Protein 4QL5 (pdb70)

Organism: Streptococcus pneumoniae serotype 4 (strain ATCC BAA-334 / TIGR4) (NCBI:txid170187)

Sequence (134 aa):
DVIEVEGKVVDTMPNAMFTVELENGHQILATVSGKIRRKNYIRILAGDRRVTVEMSPYDLTRGRITYRFKIEVEGKVVDTMPNAMFTVELENGHQILATVSGKIRKNYIRILAGDRVTVEMSPYDLTRGRITYRRFK

CATH classification: 2.40.50.140

Structure (mmCIF, N/CA/C/O backbone):
data_4QL5
#
_entry.id   4QL5
#
_cell.length_a   83.636
_cell.length_b   83.636
_cell.length_c   50.575
_cell.angle_alpha   90.00
_cell.angle_beta   90.00
_cell.angle_gamma   90.00
#
_symmetry.space_group_name_H-M   'P 41 21 2'
#
loop_
_entity.id
_entity.type
_entity.pdbx_description
1 polymer 'Translation initiation factor IF-1'
2 non-polymer 'ZINC ION'
3 non-polymer GLYCEROL
4 non-polymer 'ACETATE ION'
5 water water
#
loop_
_atom_site.group_PDB
_atom_site.id
_atom_site.type_symbol
_atom_site.label_atom_id
_atom_site.label_alt_id
_atom_site.label_comp_id
_atom_site.label_asym_id
_atom_site.label_entity_id
_atom_site.label_seq_id
_atom_site.pdbx_PDB_ins_code
_atom_site.Cartn_x
_atom_site.Cartn_y
_atom_site.Cartn_z
_atom_site.occupancy
_atom_site.B_iso_or_equiv
_atom_site.auth_seq_id
_atom_site.auth_comp_id
_atom_site.auth_asym_id
_atom_site.auth_atom_id
_atom_site.pdbx_PDB_model_n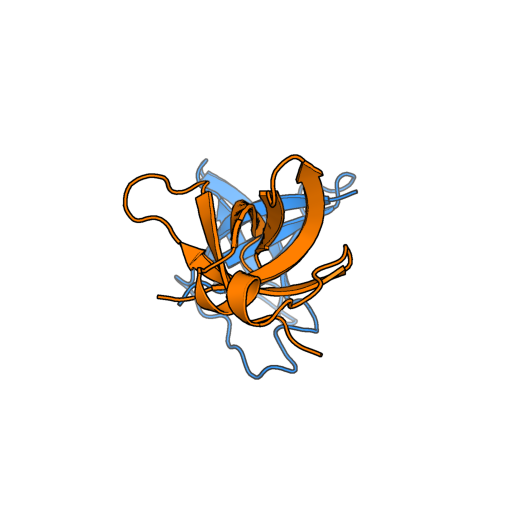um
ATOM 1 N N . ASP A 1 6 ? 43.089 45.654 32.392 1.00 118.16 5 ASP A N 1
ATOM 2 C CA . ASP A 1 6 ? 44.283 45.046 31.853 1.00 123.05 5 ASP A CA 1
ATOM 3 C C . ASP A 1 6 ? 44.169 43.544 31.971 1.00 113.66 5 ASP A C 1
ATOM 4 O O . ASP A 1 6 ? 43.115 43.0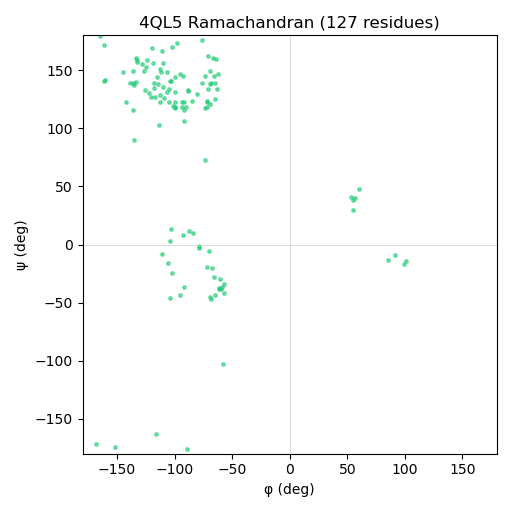36 32.294 1.00 119.76 5 ASP A O 1
ATOM 9 N N . VAL A 1 7 ? 45.253 42.836 31.706 1.00 95.56 6 VAL A N 1
ATOM 10 C CA . VAL A 1 7 ? 45.253 41.402 31.817 1.00 76.05 6 VAL A CA 1
ATOM 11 C C . VAL A 1 7 ? 46.512 40.969 32.511 1.00 65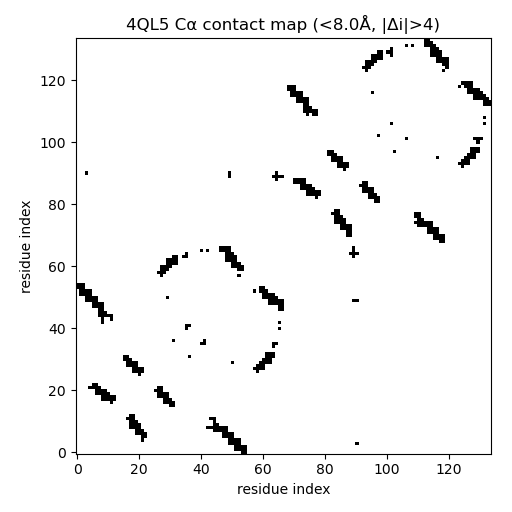.96 6 VAL A C 1
ATOM 12 O O . VAL A 1 7 ? 47.539 41.579 32.352 1.00 66.07 6 VAL A O 1
ATOM 16 N N . ILE A 1 8 ? 46.447 39.878 33.245 1.00 56.49 7 ILE A N 1
ATOM 17 C CA . ILE A 1 8 ? 47.653 39.288 33.779 1.00 64.58 7 ILE A CA 1
ATOM 18 C C . ILE A 1 8 ? 47.871 37.951 33.104 1.00 47.15 7 ILE A C 1
ATOM 19 O O . ILE A 1 8 ? 46.932 37.337 32.719 1.00 48.21 7 ILE A O 1
ATOM 24 N N . GLU A 1 9 ? 49.110 37.508 32.966 1.00 61.73 8 GLU A N 1
ATOM 25 C CA . GLU A 1 9 ? 49.352 36.241 32.291 1.00 41.89 8 GLU A CA 1
ATOM 26 C C . GLU A 1 9 ? 49.708 35.144 33.278 1.00 40.35 8 GLU A C 1
ATOM 27 O O . GLU A 1 9 ? 50.526 35.342 34.176 1.00 42.86 8 GLU A O 1
ATOM 33 N N . VAL A 1 10 ? 49.082 33.987 33.104 1.00 36.95 9 VAL A N 1
ATOM 34 C CA . VAL A 1 10 ? 49.408 32.811 33.896 1.00 35.37 9 VAL A CA 1
ATOM 35 C C . VAL A 1 10 ? 49.674 31.627 32.978 1.00 41.52 9 VAL A C 1
ATOM 36 O O . VAL A 1 10 ? 49.196 31.585 31.843 1.00 38.74 9 VAL A O 1
ATOM 40 N N . GLU A 1 11 ? 50.450 30.670 33.469 1.00 30.23 10 GLU A N 1
ATOM 41 C CA . GLU A 1 11 ? 50.705 29.452 32.716 1.00 33.16 10 GLU A CA 1
ATOM 42 C C . GLU A 1 11 ? 50.045 28.268 33.404 1.00 33.10 10 GLU A C 1
ATOM 43 O O . GLU A 1 11 ? 49.912 28.246 34.627 1.00 33.50 10 GLU A O 1
ATOM 49 N N . GLY A 1 12 ? 49.625 27.288 32.613 1.00 33.89 11 GLY A N 1
ATOM 50 C CA . GLY A 1 12 ? 48.949 26.124 33.152 1.00 33.38 11 GLY A CA 1
ATOM 51 C C . GLY A 1 12 ? 48.881 24.970 32.174 1.00 39.10 11 GLY A C 1
ATOM 52 O O . GLY A 1 12 ? 49.359 25.065 31.043 1.00 35.97 11 GLY A O 1
ATOM 53 N N . LYS A 1 13 ? 48.280 23.873 32.621 1.00 39.48 12 LYS A N 1
ATOM 54 C CA . LYS A 1 13 ? 48.137 22.677 31.802 1.00 39.35 12 LYS A CA 1
ATOM 55 C C . LYS A 1 13 ? 46.681 22.468 31.398 1.00 40.83 12 LYS A C 1
ATOM 56 O O . LYS A 1 13 ? 45.772 22.612 32.216 1.00 37.89 12 LYS A O 1
ATOM 62 N N . VAL A 1 14 ? 46.464 22.137 30.130 1.00 37.74 13 VAL A N 1
ATOM 63 C CA . VAL A 1 14 ? 45.124 21.847 29.637 1.00 39.56 13 VAL A CA 1
ATOM 64 C C . VAL A 1 14 ? 44.635 20.535 30.234 1.00 48.45 13 VAL A C 1
ATOM 65 O O . VAL A 1 14 ? 45.262 19.491 30.056 1.00 46.93 13 VAL A O 1
ATOM 69 N N . VAL A 1 15 ? 43.520 20.593 30.951 1.00 47.38 14 VAL A N 1
ATOM 70 C CA . VAL A 1 15 ? 43.016 19.428 31.667 1.00 58.85 14 VAL A CA 1
ATOM 71 C C . VAL A 1 15 ? 41.824 18.801 30.949 1.00 65.40 14 VAL A C 1
ATOM 72 O O . VAL A 1 15 ? 41.767 17.584 30.771 1.00 79.74 14 VAL A O 1
ATOM 76 N N . ASP A 1 16 ? 40.883 19.636 30.521 1.00 60.83 15 ASP A N 1
ATOM 77 C CA . ASP A 1 16 ? 39.648 19.139 29.928 1.00 63.30 15 ASP A CA 1
ATOM 78 C C . ASP A 1 16 ? 39.283 19.866 28.635 1.00 81.01 15 ASP A C 1
ATOM 79 O O . ASP A 1 16 ? 39.445 21.082 28.525 1.00 67.95 15 ASP A O 1
ATOM 84 N N . THR A 1 17 ? 38.793 19.106 27.660 1.00 94.84 16 THR A N 1
ATOM 85 C CA . THR A 1 17 ? 38.307 19.676 26.408 1.00 97.76 16 THR A CA 1
ATOM 86 C C . THR A 1 17 ? 36.784 19.769 26.460 1.00 102.74 16 THR A C 1
ATOM 87 O O . THR A 1 17 ? 36.094 18.758 26.615 1.00 105.67 16 THR A O 1
ATOM 91 N N . MET A 1 18 ? 36.276 20.993 26.378 1.00 106.55 17 MET A N 1
ATOM 92 C CA . MET A 1 18 ? 34.852 21.293 26.583 1.00 117.53 17 MET A CA 1
ATOM 93 C C . MET A 1 18 ? 34.092 21.847 25.380 1.00 124.98 17 MET A C 1
ATOM 94 O O . MET A 1 18 ? 34.550 21.704 24.255 1.00 121.29 17 MET A O 1
ATOM 99 N N . PRO A 1 19 ? 32.913 22.448 25.578 1.00 131.90 18 PRO A N 1
ATOM 100 C CA . PRO A 1 19 ? 32.078 22.578 24.361 1.00 133.77 18 PRO A CA 1
ATOM 101 C C . PRO A 1 19 ? 32.632 23.332 23.134 1.00 1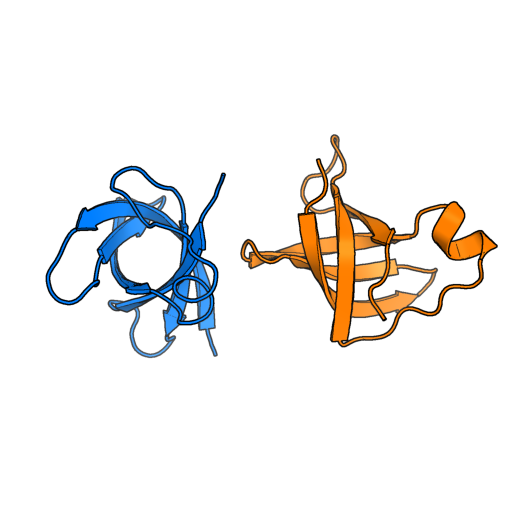31.70 18 PRO A C 1
ATOM 102 O O . PRO A 1 19 ? 33.393 22.761 22.351 1.00 129.51 18 PRO A O 1
ATOM 106 N N . ASN A 1 20 ? 32.190 24.569 22.924 1.00 130.89 19 ASN A N 1
ATOM 107 C CA . ASN A 1 20 ? 32.651 25.339 21.773 1.00 129.09 19 ASN A CA 1
ATOM 108 C C . ASN A 1 20 ? 34.077 25.823 21.939 1.00 112.33 19 ASN A C 1
ATOM 109 O O . ASN A 1 20 ? 34.310 27.001 22.152 1.00 105.55 19 ASN A O 1
ATOM 114 N N . ALA A 1 21 ? 35.014 24.885 21.836 1.00 101.59 20 ALA A N 1
ATOM 115 C CA . ALA A 1 21 ? 36.449 25.162 21.905 1.00 99.17 20 ALA A CA 1
ATOM 116 C C . ALA A 1 21 ? 36.882 25.909 23.169 1.00 87.56 20 ALA A C 1
ATOM 117 O O . ALA A 1 21 ? 37.858 26.663 23.156 1.00 82.97 20 ALA A O 1
ATOM 119 N N . MET A 1 22 ? 36.154 25.702 24.258 1.00 80.49 21 MET A N 1
ATOM 120 C CA . MET A 1 22 ? 36.555 26.237 25.553 1.00 75.75 21 MET A CA 1
ATOM 121 C C . MET A 1 22 ? 37.316 25.159 26.317 1.00 73.73 21 MET A C 1
ATOM 122 O O . MET A 1 22 ? 37.026 23.972 26.176 1.00 59.07 21 MET A O 1
ATOM 127 N N . PHE A 1 23 ? 38.294 25.567 27.118 1.00 54.29 22 PHE A N 1
ATOM 128 C CA . PHE A 1 23 ? 39.155 24.604 27.797 1.00 53.34 22 PHE A CA 1
ATOM 129 C C . PHE A 1 23 ? 39.230 24.826 29.302 1.00 50.41 22 PHE A C 1
ATOM 130 O O . PHE A 1 23 ? 39.123 25.953 29.783 1.00 60.25 22 PHE A O 1
ATOM 138 N N . THR A 1 24 ? 39.413 23.735 30.037 1.00 61.13 23 THR A N 1
ATOM 139 C CA . THR A 1 24 ? 39.715 23.809 31.459 1.00 58.36 23 THR A CA 1
ATOM 140 C C . THR A 1 24 ? 41.227 23.787 31.639 1.00 42.41 23 THR A C 1
ATOM 141 O O . THR A 1 24 ? 41.892 22.826 31.255 1.00 54.55 23 THR A O 1
ATOM 145 N N . VAL A 1 25 ? 41.769 24.858 32.209 1.00 42.11 24 VAL A N 1
ATOM 146 C CA . VAL A 1 25 ? 43.207 24.967 32.410 1.00 41.25 24 VAL A CA 1
ATOM 147 C C . VAL A 1 25 ? 43.539 24.933 33.898 1.00 43.55 24 VAL A C 1
ATOM 148 O O . VAL A 1 25 ? 42.958 25.675 34.688 1.00 42.38 24 VAL A O 1
ATOM 152 N N . GLU A 1 26 ? 44.467 24.061 34.276 1.00 37.25 25 GLU A N 1
ATOM 153 C CA . GLU A 1 26 ? 44.896 23.961 35.665 1.00 37.86 25 GLU A CA 1
ATOM 154 C C . GLU A 1 26 ? 46.211 24.701 35.874 1.00 37.34 25 GLU A C 1
ATOM 155 O O . GLU A 1 26 ? 47.232 24.354 35.282 1.00 37.23 25 GLU A O 1
ATOM 161 N N . LEU A 1 27 ? 46.175 25.725 36.719 1.00 40.57 26 LEU A N 1
ATOM 162 C CA . LEU A 1 27 ? 47.352 26.541 36.989 1.00 43.01 26 LEU A CA 1
ATOM 163 C C . LEU A 1 27 ? 48.318 25.822 37.920 1.00 37.59 26 LEU A C 1
ATOM 164 O O . LEU A 1 27 ? 48.024 24.731 38.407 1.00 35.41 26 LEU A O 1
ATOM 169 N N . GLU A 1 28 ? 49.465 26.446 38.170 1.00 39.85 27 GLU A N 1
ATOM 170 C CA . GLU A 1 28 ? 50.496 25.867 39.026 1.00 43.37 27 GLU A CA 1
ATOM 171 C C . GLU A 1 28 ? 49.973 25.596 40.434 1.00 31.77 27 GLU A C 1
ATOM 172 O O . GLU A 1 28 ? 50.342 24.602 41.061 1.00 32.77 27 GLU A O 1
ATOM 178 N N . ASN A 1 29 ? 49.110 26.480 40.924 1.00 36.27 28 ASN A N 1
ATOM 179 C CA . ASN A 1 29 ? 48.607 26.376 42.289 1.00 38.07 28 ASN A CA 1
ATOM 180 C C . ASN A 1 29 ? 47.369 25.491 42.410 1.00 40.75 28 ASN A C 1
ATOM 181 O O . ASN A 1 29 ? 46.707 25.479 43.445 1.00 42.35 28 ASN A O 1
ATOM 186 N N . GLY A 1 30 ? 47.055 24.756 41.349 1.00 34.23 29 GLY A N 1
ATOM 187 C CA . GLY A 1 30 ? 45.963 23.801 41.393 1.00 35.25 29 GLY A CA 1
ATOM 188 C C . GLY A 1 30 ? 44.601 24.399 41.102 1.00 36.94 29 GLY A C 1
ATOM 189 O O . GLY A 1 30 ? 43.635 23.670 40.877 1.00 39.34 29 GLY A O 1
ATOM 190 N N . HIS A 1 31 ? 44.514 25.726 41.117 1.00 35.73 30 HIS A N 1
ATOM 191 C CA . HIS A 1 31 ? 43.279 26.403 40.741 1.00 37.00 30 HIS A CA 1
ATOM 192 C C . HIS A 1 31 ? 42.991 26.164 39.264 1.00 37.47 30 HIS A C 1
ATOM 193 O O . HIS A 1 3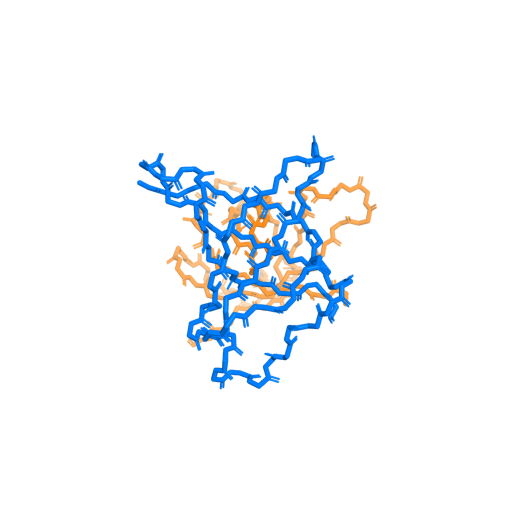1 ? 43.912 26.073 38.453 1.00 43.92 30 HIS A O 1
ATOM 200 N N . GLN A 1 32 ? 41.713 26.053 38.919 1.00 45.40 31 GLN A N 1
ATOM 201 C CA . GLN A 1 32 ? 41.322 25.800 37.538 1.00 47.78 31 GLN A CA 1
ATOM 202 C C . GLN A 1 32 ? 40.493 26.945 36.976 1.00 48.83 31 GLN A C 1
ATOM 203 O O . GLN A 1 32 ? 39.581 27.450 37.630 1.00 59.87 31 GLN A O 1
ATOM 209 N N . ILE A 1 33 ? 40.819 27.352 35.755 1.00 44.22 32 ILE A N 1
ATOM 210 C CA . ILE A 1 33 ? 40.116 28.450 35.110 1.00 59.78 32 ILE A CA 1
ATOM 211 C C . ILE A 1 33 ? 39.556 28.026 33.757 1.00 62.96 32 ILE A C 1
ATOM 212 O O . ILE A 1 33 ? 40.085 27.124 33.107 1.00 53.98 32 ILE A O 1
ATOM 217 N N . LEU A 1 34 ? 38.477 28.681 33.343 1.00 69.30 33 LEU A N 1
ATOM 218 C CA . LEU A 1 34 ? 37.859 28.403 32.054 1.00 66.77 33 LEU A CA 1
ATOM 219 C C . LEU A 1 34 ? 38.502 29.262 30.968 1.00 58.64 33 LEU A C 1
ATOM 220 O O . LEU A 1 34 ? 38.692 30.461 31.150 1.00 60.15 33 LEU A O 1
ATOM 225 N N . ALA A 1 35 ? 38.845 28.653 29.839 1.00 49.86 34 ALA A N 1
ATOM 226 C CA . ALA A 1 35 ? 39.611 29.369 28.825 1.00 49.66 34 ALA A CA 1
ATOM 227 C C . ALA A 1 35 ? 39.102 29.152 27.406 1.00 66.49 34 ALA A C 1
ATOM 228 O O . ALA A 1 35 ? 38.742 28.040 27.023 1.00 45.14 34 ALA A O 1
ATOM 230 N N . THR A 1 36 ? 39.078 30.235 26.635 1.00 48.66 35 THR A N 1
ATOM 231 C CA . THR A 1 36 ? 38.872 30.158 25.196 1.00 56.14 35 THR A CA 1
ATOM 232 C C . THR A 1 36 ? 40.229 30.225 24.507 1.00 62.56 35 THR A C 1
ATOM 233 O O . THR A 1 36 ? 41.251 30.445 25.157 1.00 56.85 35 THR A O 1
ATOM 237 N N . VAL A 1 37 ? 40.239 30.038 23.194 1.00 51.31 36 VAL A N 1
ATOM 238 C CA . VAL A 1 37 ? 41.480 30.094 22.433 1.00 47.87 36 VAL A CA 1
ATOM 239 C C . VAL A 1 37 ? 41.546 31.374 21.611 1.00 56.36 36 VAL A C 1
ATOM 240 O O . VAL A 1 37 ? 40.588 31.727 20.923 1.00 47.50 36 VAL A O 1
ATOM 244 N N . SER A 1 38 ? 42.674 32.072 21.692 1.00 41.38 37 SER A N 1
ATOM 245 C CA . SER A 1 38 ? 42.856 33.310 20.943 1.00 40.10 37 SER A CA 1
ATOM 246 C C . SER A 1 38 ? 42.796 33.047 19.444 1.00 55.98 37 SER A C 1
ATOM 247 O O . SER A 1 38 ? 43.206 31.984 18.973 1.00 48.10 37 SER A O 1
ATOM 250 N N . GLY A 1 39 ? 42.276 34.017 18.701 1.00 51.05 38 GLY A N 1
ATOM 251 C CA . GLY A 1 39 ? 42.162 33.894 17.261 1.00 47.68 38 GLY A CA 1
ATOM 252 C C . GLY A 1 39 ? 43.505 33.714 16.580 1.00 51.88 38 GLY A C 1
ATOM 253 O O . GLY A 1 39 ? 43.595 33.079 15.530 1.00 51.71 38 GLY A O 1
ATOM 254 N N . LYS A 1 40 ? 44.552 34.278 17.178 1.00 58.21 39 LYS A N 1
ATOM 255 C CA . LYS A 1 40 ? 45.905 34.141 16.647 1.00 67.41 39 LYS A CA 1
ATOM 256 C C . LYS A 1 40 ? 46.341 32.682 16.614 1.00 68.13 39 LYS A C 1
ATOM 257 O O . LYS A 1 40 ? 47.016 32.243 15.682 1.00 66.26 39 LYS A O 1
ATOM 263 N N . ILE A 1 41 ? 45.943 31.936 17.638 1.00 61.19 40 ILE A N 1
ATOM 264 C CA . ILE A 1 41 ? 46.309 30.532 17.754 1.00 52.46 40 ILE A CA 1
ATOM 265 C C . ILE A 1 41 ? 45.601 29.684 16.697 1.00 53.17 40 ILE A C 1
ATOM 266 O O . ILE A 1 41 ? 46.227 28.846 16.047 1.00 51.80 40 ILE A O 1
ATOM 271 N N . ARG A 1 42 ? 44.300 29.910 16.522 1.00 48.21 41 ARG A N 1
ATOM 272 C CA A ARG A 1 42 ? 43.500 29.194 15.527 0.48 58.79 41 ARG A CA 1
ATOM 273 C CA B ARG A 1 42 ? 43.535 29.147 15.545 0.52 57.50 41 ARG A CA 1
ATOM 274 C C . ARG A 1 42 ? 44.048 29.359 14.120 1.00 59.62 41 ARG A C 1
ATOM 275 O O . ARG A 1 42 ? 44.352 28.390 13.423 1.00 55.70 41 ARG A O 1
ATOM 290 N N . LYS A 1 43 ? 44.156 30.615 13.701 1.00 49.31 42 LYS A N 1
ATOM 291 C CA . LYS A 1 43 ? 44.545 30.942 12.333 1.00 56.00 42 LYS A CA 1
ATOM 292 C C . LYS A 1 43 ? 46.006 30.621 12.026 1.00 45.81 42 LYS A C 1
ATOM 293 O O . LYS A 1 43 ? 46.445 30.741 10.883 1.00 49.10 42 LYS A O 1
ATOM 299 N N . ASN A 1 44 ? 46.757 30.209 13.042 1.00 43.96 43 ASN A N 1
ATOM 300 C CA . ASN A 1 44 ? 48.132 29.772 12.834 1.00 47.97 43 ASN A CA 1
ATOM 301 C C . ASN A 1 44 ? 48.256 28.255 12.875 1.00 52.07 43 ASN A C 1
ATOM 302 O O . ASN A 1 44 ? 49.362 27.718 12.966 1.00 52.17 43 ASN A O 1
ATOM 307 N N . TYR A 1 45 ? 47.113 27.577 12.810 1.00 43.38 44 TYR A N 1
ATOM 308 C CA . TYR A 1 45 ? 47.062 26.118 12.770 1.00 44.29 44 TYR A CA 1
ATOM 309 C C . TYR A 1 45 ? 47.767 25.488 13.967 1.00 50.84 44 TYR A C 1
ATOM 310 O O . TYR A 1 45 ? 48.473 24.489 13.831 1.00 54.41 44 TYR A O 1
ATOM 319 N N . ILE A 1 46 ? 47.576 26.088 15.137 1.00 49.00 45 ILE A N 1
ATOM 320 C CA . ILE A 1 46 ? 48.099 25.534 16.377 1.00 53.12 45 ILE A CA 1
ATOM 321 C C . ILE A 1 46 ? 46.987 24.793 17.104 1.00 41.86 45 ILE A C 1
ATOM 322 O O . ILE A 1 46 ? 45.944 25.372 17.403 1.00 65.31 45 ILE A O 1
ATOM 327 N N . ARG A 1 47 ? 47.203 23.511 17.381 1.00 42.55 46 ARG A N 1
ATOM 328 C CA . ARG A 1 47 ? 46.188 22.715 18.059 1.00 54.50 46 ARG A CA 1
ATOM 329 C C . ARG A 1 47 ? 46.394 22.734 19.572 1.00 52.92 46 ARG A C 1
ATOM 330 O O . ARG A 1 47 ? 47.526 22.778 20.058 1.00 49.78 46 ARG A O 1
ATOM 338 N N . ILE A 1 48 ? 45.290 22.716 20.313 1.00 59.34 47 ILE A N 1
ATOM 339 C CA . ILE A 1 48 ? 45.340 22.709 21.770 1.00 49.05 47 ILE A CA 1
ATOM 340 C C . ILE A 1 48 ? 44.801 21.387 22.305 1.00 59.68 47 ILE A C 1
ATOM 341 O O . ILE A 1 48 ? 43.590 21.169 22.334 1.00 57.79 47 ILE A O 1
ATOM 346 N N . LEU A 1 49 ? 45.705 20.506 22.721 1.00 59.69 48 LEU A N 1
ATOM 347 C CA . LEU A 1 49 ? 45.323 19.183 23.203 1.00 51.30 48 LEU A CA 1
ATOM 348 C C . LEU A 1 49 ? 45.349 19.106 24.725 1.00 62.48 48 LEU A C 1
ATOM 349 O O . LEU A 1 49 ? 45.841 20.013 25.394 1.00 49.02 48 LEU A O 1
ATOM 354 N N . ALA A 1 50 ? 44.815 18.016 25.266 1.00 59.29 49 ALA A N 1
ATOM 355 C CA . ALA A 1 50 ? 44.886 17.768 26.698 1.00 53.68 49 ALA A CA 1
ATOM 356 C C . ALA A 1 50 ? 46.325 17.455 27.090 1.00 44.60 49 ALA A C 1
ATOM 357 O O . ALA A 1 50 ? 47.027 16.738 26.378 1.00 61.46 49 ALA A O 1
ATOM 359 N N . GLY A 1 51 ? 46.763 18.004 28.216 1.00 42.93 50 GLY A N 1
ATOM 360 C CA . GLY A 1 51 ? 48.123 17.799 28.679 1.00 50.40 50 GLY A CA 1
ATOM 361 C C . GLY A 1 51 ? 49.069 18.873 28.180 1.00 53.64 50 GLY A C 1
ATOM 362 O O . GLY A 1 51 ? 50.223 18.942 28.605 1.00 47.06 50 GLY A O 1
ATOM 363 N N . ASP A 1 52 ? 48.582 19.714 27.272 1.00 46.39 51 ASP A N 1
ATOM 364 C CA . ASP A 1 52 ? 49.385 20.806 26.735 1.00 38.87 51 ASP A CA 1
ATOM 365 C C . ASP A 1 52 ? 49.608 21.893 27.779 1.00 36.45 51 ASP A C 1
ATOM 366 O O . ASP A 1 52 ? 48.712 22.210 28.560 1.00 42.43 51 ASP A O 1
ATOM 371 N N . ARG A 1 53 ? 50.847 22.328 27.868 1.00 35.37 52 ARG A N 1
ATOM 372 C CA A ARG A 1 53 ? 51.073 23.654 28.535 0.55 38.94 52 ARG A CA 1
ATOM 373 C CA B ARG A 1 53 ? 51.116 23.643 28.499 0.45 40.77 52 ARG A CA 1
ATOM 374 C C . ARG A 1 53 ? 50.844 25.007 27.693 1.00 44.80 52 ARG A C 1
ATOM 375 O O . ARG A 1 53 ? 51.256 25.436 26.557 1.00 52.18 52 ARG A O 1
ATOM 390 N N . VAL A 1 54 ? 50.068 25.800 28.446 1.00 37.33 53 VAL A N 1
ATOM 391 C CA . VAL A 1 54 ? 49.651 27.011 27.749 1.00 36.94 53 VAL A CA 1
ATOM 392 C C . VAL A 1 54 ? 49.841 28.273 28.580 1.00 43.45 53 VAL A C 1
ATOM 393 O O . VAL A 1 54 ? 49.899 28.223 29.809 1.00 34.28 53 VAL A O 1
ATOM 397 N N . THR A 1 55 ? 49.940 29.406 27.892 1.00 31.83 54 THR A N 1
ATOM 398 C CA . THR A 1 55 ? 49.879 30.707 28.541 1.00 37.78 54 THR A CA 1
ATOM 399 C C . THR A 1 55 ? 48.469 31.265 28.378 1.00 34.46 54 THR A C 1
ATOM 400 O O . THR A 1 55 ? 47.916 31.261 27.277 1.00 44.92 54 THR A O 1
ATOM 404 N N . VAL A 1 56 ? 47.885 31.734 29.475 1.00 39.21 55 VAL A N 1
ATOM 405 C CA . VAL A 1 56 ? 46.516 32.233 29.457 1.00 33.16 55 VAL A CA 1
ATOM 406 C C . VAL A 1 56 ? 46.449 33.683 29.931 1.00 47.66 55 VAL A C 1
ATOM 407 O O . VAL A 1 56 ? 47.003 34.026 30.975 1.00 40.76 55 VAL A O 1
ATOM 411 N N . GLU A 1 57 ? 45.778 34.532 29.156 1.00 43.59 56 GLU A N 1
ATOM 412 C CA . GLU A 1 57 ? 45.549 35.915 29.564 1.00 44.37 56 GLU A CA 1
ATOM 413 C C . GLU A 1 57 ? 44.244 36.036 30.337 1.00 55.09 56 GLU A C 1
ATOM 414 O O . GLU A 1 57 ? 43.164 35.753 29.815 1.00 57.50 56 GLU A O 1
ATOM 420 N N . MET A 1 58 ? 44.357 36.460 31.589 1.00 53.71 57 MET A N 1
ATOM 421 C CA . MET A 1 58 ? 43.210 36.547 32.478 1.00 71.16 57 MET A CA 1
ATOM 422 C C . MET A 1 58 ? 42.585 37.933 32.462 1.00 81.18 57 MET A C 1
ATOM 423 O O . MET A 1 58 ? 43.259 38.927 32.731 1.00 81.22 57 MET A O 1
ATOM 428 N N . SER A 1 59 ? 41.298 37.997 32.139 1.00 93.26 58 SER A N 1
ATOM 429 C CA . SER A 1 59 ? 40.550 39.232 32.308 1.00 107.09 58 SER A CA 1
ATOM 430 C C . SER A 1 59 ? 40.486 39.533 33.801 1.00 109.06 58 SER A C 1
ATOM 431 O O . SER A 1 59 ? 40.046 38.696 34.586 1.00 109.69 58 SER A O 1
ATOM 434 N N . PRO A 1 60 ? 40.932 40.732 34.194 1.00 108.19 59 PRO A N 1
ATOM 435 C CA . PRO A 1 60 ? 41.131 41.157 35.585 1.00 101.60 59 PRO A CA 1
ATOM 436 C C . PRO A 1 60 ? 39.838 41.147 36.388 1.00 99.02 59 PRO A C 1
ATOM 437 O O . PRO A 1 60 ? 39.838 40.831 37.581 1.00 96.07 59 PRO A O 1
ATOM 441 N N . TYR A 1 61 ? 38.763 41.548 35.741 1.00 102.14 60 TYR A N 1
ATOM 442 C CA . TYR A 1 61 ? 37.447 41.555 36.328 1.00 82.61 60 TYR A CA 1
ATOM 443 C C . TYR A 1 61 ? 36.857 40.187 36.506 1.00 77.66 60 TYR A C 1
ATOM 444 O O . TYR A 1 61 ? 35.915 40.019 37.233 1.00 79.46 60 TYR A O 1
ATOM 453 N N . ASP A 1 62 ? 37.380 39.222 35.781 1.00 65.97 61 ASP A N 1
ATOM 454 C CA . ASP A 1 62 ? 36.840 37.869 35.787 1.00 65.86 61 ASP A CA 1
ATOM 455 C C . ASP A 1 62 ? 37.974 36.854 35.882 1.00 72.42 61 ASP A C 1
ATOM 456 O O . ASP A 1 62 ? 38.503 36.398 34.868 1.00 81.41 61 ASP A O 1
ATOM 461 N N . LEU A 1 63 ? 38.337 36.499 37.110 1.00 80.87 62 LEU A N 1
ATOM 462 C CA . LEU A 1 63 ? 39.446 35.585 37.351 1.00 91.63 62 LEU A CA 1
ATOM 463 C C . LEU A 1 63 ? 39.013 34.126 37.240 1.00 87.12 62 LEU A C 1
ATOM 464 O O . LEU A 1 63 ? 39.761 33.217 37.597 1.00 79.47 62 LEU A O 1
ATOM 469 N N . THR A 1 64 ? 37.797 33.913 36.747 1.00 88.30 63 THR A N 1
ATOM 470 C CA . THR A 1 64 ? 37.295 32.569 36.494 1.00 91.50 63 THR A CA 1
ATOM 471 C C . THR A 1 64 ? 37.619 32.171 35.058 1.00 76.17 63 THR A C 1
ATOM 472 O O . THR A 1 64 ? 37.952 31.018 34.777 1.00 77.03 63 THR A O 1
ATOM 476 N N . ARG A 1 65 ? 37.538 33.144 34.155 1.00 83.14 64 ARG A N 1
ATOM 477 C CA . ARG A 1 65 ? 37.734 32.884 32.735 1.00 79.06 64 ARG A CA 1
ATOM 478 C C . ARG A 1 65 ? 39.040 33.479 32.211 1.00 68.46 64 ARG A C 1
ATOM 479 O O . ARG A 1 65 ? 39.580 34.424 32.786 1.00 74.02 64 ARG A O 1
ATOM 487 N N . GLY A 1 66 ? 39.541 32.915 31.115 1.00 54.39 65 GLY A N 1
ATOM 488 C CA . GLY A 1 66 ? 40.773 33.383 30.503 1.00 47.98 65 GLY A CA 1
ATOM 489 C C . GLY A 1 66 ? 40.817 33.124 29.008 1.00 60.44 65 GLY A C 1
ATOM 490 O O . GLY A 1 66 ? 39.837 32.669 28.420 1.00 53.39 65 GLY A O 1
ATOM 491 N N . ARG A 1 67 ? 41.958 33.418 28.390 1.00 56.41 66 ARG A N 1
ATOM 492 C CA . ARG A 1 67 ? 42.136 33.200 26.958 1.00 55.70 66 ARG A CA 1
ATOM 493 C C . ARG A 1 67 ? 43.545 32.699 26.643 1.00 51.71 66 ARG A C 1
ATOM 494 O O . ARG A 1 67 ? 44.535 33.351 26.979 1.00 40.86 66 ARG A O 1
ATOM 502 N N . ILE A 1 68 ? 43.626 31.537 25.998 1.00 38.43 67 ILE A N 1
ATOM 503 C CA . ILE A 1 68 ? 44.909 30.929 25.653 1.00 45.36 67 ILE A CA 1
ATOM 504 C C . ILE A 1 68 ? 45.602 31.702 24.533 1.00 45.84 67 ILE A C 1
ATOM 505 O O . ILE A 1 68 ? 45.085 31.794 23.421 1.00 44.67 67 ILE A O 1
ATOM 510 N N . THR A 1 69 ? 46.777 32.248 24.834 1.00 37.16 68 THR A N 1
ATOM 511 C CA . THR A 1 69 ? 47.505 33.080 23.881 1.00 37.04 68 THR A CA 1
ATOM 512 C C . THR A 1 69 ? 48.776 32.410 23.371 1.00 44.37 68 THR A C 1
ATOM 513 O O . THR A 1 69 ? 49.426 32.917 22.455 1.00 42.09 68 THR A O 1
ATOM 517 N N . TYR A 1 70 ? 49.128 31.274 23.963 1.00 35.44 69 TYR A N 1
ATOM 518 C CA . TYR A 1 70 ? 50.351 30.575 23.587 1.00 35.45 69 TYR A CA 1
ATOM 519 C C . TYR A 1 70 ? 50.328 29.116 24.020 1.00 36.40 69 TYR A C 1
ATOM 520 O O . TYR A 1 70 ? 49.842 28.786 25.100 1.00 35.92 69 TYR A O 1
ATOM 529 N N . ARG A 1 71 ? 50.857 28.244 23.168 1.00 38.63 70 ARG A N 1
ATOM 530 C CA . ARG A 1 71 ? 51.044 26.843 23.523 1.00 48.66 70 ARG A CA 1
ATOM 531 C C . ARG A 1 71 ? 52.528 26.499 23.498 1.00 39.75 70 ARG A C 1
ATOM 532 O O . ARG A 1 71 ? 53.209 26.740 22.501 1.00 44.39 70 ARG A O 1
ATOM 540 N N . PHE A 1 72 ? 53.028 25.936 24.591 1.00 38.07 71 PHE A N 1
ATOM 541 C CA . PHE A 1 72 ? 54.435 25.569 24.669 1.00 45.69 71 PHE A CA 1
ATOM 542 C C . PHE A 1 72 ? 54.715 24.328 23.825 1.00 56.51 71 PHE A C 1
ATOM 543 O O . PHE A 1 72 ? 53.875 23.433 23.728 1.00 57.98 71 PHE A O 1
ATOM 551 N N . LYS A 1 73 ? 55.899 24.297 23.215 1.00 81.38 72 LYS A N 1
ATOM 552 C CA . LYS A 1 73 ? 56.281 23.259 22.256 1.00 96.07 72 LYS A CA 1
ATOM 553 C C . LYS A 1 73 ? 55.292 23.190 21.094 1.00 98.34 72 LYS A C 1
ATOM 554 O O . LYS A 1 73 ? 54.429 22.313 21.049 1.00 98.28 72 LYS A O 1
ATOM 560 N N . ILE B 1 8 ? 66.034 27.306 19.601 1.00 87.27 7 ILE B N 1
ATOM 561 C CA . ILE B 1 8 ? 66.710 27.935 20.720 1.00 96.63 7 ILE B CA 1
ATOM 562 C C . ILE B 1 8 ? 66.372 29.423 20.764 1.00 84.29 7 ILE B C 1
ATOM 563 O O . ILE B 1 8 ? 66.698 30.116 21.721 1.00 73.69 7 ILE B O 1
ATOM 568 N N . GLU B 1 9 ? 65.717 29.884 19.711 1.00 95.34 8 GLU B N 1
ATOM 569 C CA . GLU B 1 9 ? 65.274 31.234 19.582 1.00 77.73 8 GLU B CA 1
ATOM 570 C C . GLU B 1 9 ? 63.794 31.351 19.927 1.00 73.49 8 GLU B C 1
ATOM 571 O O . GLU B 1 9 ? 63.009 30.471 19.641 1.00 73.65 8 GLU B O 1
ATOM 577 N N . VAL B 1 10 ? 63.424 32.452 20.543 1.00 57.14 9 VAL B N 1
ATOM 578 C CA . VAL B 1 10 ? 62.055 32.739 20.820 1.00 41.44 9 VAL B CA 1
ATOM 579 C C . VAL B 1 10 ? 61.694 34.013 20.089 1.00 38.67 9 VAL B C 1
ATOM 580 O O . VAL B 1 10 ? 62.536 34.773 19.763 1.00 40.08 9 VAL B O 1
ATOM 584 N N . GLU B 1 11 ? 60.427 34.198 19.809 1.00 38.00 10 GLU B N 1
ATOM 585 C CA . GLU B 1 11 ? 59.913 35.377 19.122 1.00 40.72 10 GLU B CA 1
ATOM 586 C C . GLU B 1 11 ? 59.241 36.325 20.109 1.00 39.22 10 GLU B C 1
ATOM 587 O O . GLU B 1 11 ? 58.559 35.889 21.035 1.00 34.00 10 GLU B O 1
ATOM 593 N N . GLY B 1 12 ? 59.439 37.624 19.913 1.00 35.35 11 GLY B N 1
ATOM 594 C CA . GLY B 1 12 ? 58.876 38.606 20.817 1.00 27.42 11 GLY B CA 1
ATOM 595 C C . GLY B 1 12 ? 58.791 40.005 20.244 1.00 32.32 11 GLY B C 1
ATOM 596 O O . GLY B 1 12 ? 59.315 40.287 19.165 1.00 37.07 11 GLY B O 1
ATOM 597 N N . LYS B 1 13 ? 58.120 40.884 20.980 1.00 30.88 12 LYS B N 1
ATOM 598 C CA . LYS B 1 13 ? 57.959 42.270 20.570 1.00 29.35 12 LYS B CA 1
ATOM 599 C C . LYS B 1 13 ? 58.692 43.188 21.539 1.00 38.03 12 LYS B C 1
ATOM 600 O O . LYS B 1 13 ? 58.645 42.987 22.753 1.00 34.56 12 LYS B O 1
ATOM 606 N N . VAL B 1 14 ? 59.378 44.189 21.000 1.00 31.92 13 VAL B N 1
ATOM 607 C CA . VAL B 1 14 ? 60.103 45.138 21.833 1.00 30.25 13 VAL B CA 1
ATOM 608 C C . VAL B 1 14 ? 59.138 46.062 22.565 1.00 41.90 13 VAL B C 1
ATOM 609 O O . VAL B 1 14 ? 58.329 46.753 21.948 1.00 34.30 13 VAL B O 1
ATOM 613 N N . VAL B 1 15 ? 59.230 46.061 23.890 1.00 37.27 14 VAL B N 1
ATOM 614 C CA . VAL B 1 15 ? 58.362 46.884 24.720 1.00 41.35 14 VAL B CA 1
ATOM 615 C C . VAL B 1 15 ? 59.032 48.203 25.071 1.00 43.79 14 VAL B C 1
ATOM 616 O O . VAL B 1 15 ? 58.412 49.265 25.012 1.00 48.71 14 VAL B O 1
ATOM 620 N N . ASP B 1 16 ? 60.310 48.132 25.425 1.00 46.78 15 ASP B N 1
ATOM 621 C CA . ASP B 1 16 ? 60.998 49.292 25.966 1.00 42.84 15 ASP B CA 1
ATOM 622 C C . ASP B 1 16 ? 62.462 49.354 25.545 1.00 44.15 15 ASP B C 1
ATOM 623 O O . ASP B 1 16 ? 63.111 48.326 25.354 1.00 43.73 15 ASP B O 1
ATOM 628 N N . THR B 1 17 ? 62.974 50.572 25.404 1.00 47.47 16 THR B N 1
ATOM 629 C CA . THR B 1 17 ? 64.383 50.780 25.100 1.00 45.06 16 THR B CA 1
ATOM 630 C C . THR B 1 17 ? 65.095 51.363 26.315 1.00 50.34 16 THR B C 1
ATOM 631 O O . THR B 1 17 ? 64.692 52.397 26.847 1.00 64.76 16 THR B O 1
ATOM 635 N N . MET B 1 18 ? 66.159 50.747 26.753 1.00 57.66 17 MET B N 1
ATOM 636 C CA . MET B 1 18 ? 66.893 51.225 27.902 1.00 56.73 17 MET B CA 1
ATOM 637 C C . MET B 1 18 ? 68.242 51.755 27.473 1.00 63.86 17 MET B C 1
ATOM 638 O O . MET B 1 18 ? 68.657 51.556 26.359 1.00 48.99 17 MET B O 1
ATOM 643 N N . PRO B 1 19 ? 68.914 52.467 28.365 1.00 77.79 18 PRO B N 1
ATOM 644 C CA . PRO B 1 19 ? 70.241 52.971 27.994 1.00 64.35 18 PRO B CA 1
ATOM 645 C C . PRO B 1 19 ? 71.254 51.843 27.804 1.00 72.22 18 PRO B C 1
ATOM 646 O O . PRO B 1 19 ? 71.030 50.733 28.288 1.00 68.62 18 PRO B O 1
ATOM 650 N N . ASN B 1 20 ? 72.341 52.137 27.095 1.00 72.47 19 ASN B N 1
ATOM 651 C CA . ASN B 1 20 ? 73.408 51.172 26.828 1.00 69.10 19 ASN B CA 1
ATOM 652 C C . ASN B 1 20 ? 72.933 49.938 26.061 1.00 64.32 19 ASN B C 1
ATOM 653 O O . ASN B 1 20 ? 73.239 48.807 26.440 1.00 51.39 19 ASN B O 1
ATOM 658 N N . ALA B 1 21 ? 72.185 50.174 24.984 1.00 58.66 20 ALA B N 1
ATOM 659 C CA . ALA B 1 21 ? 71.754 49.126 24.057 1.00 63.58 20 ALA B CA 1
ATOM 660 C C . ALA B 1 21 ? 71.012 47.976 24.738 1.00 55.90 20 ALA B C 1
ATOM 661 O O . ALA B 1 21 ? 71.187 46.813 24.372 1.00 42.67 20 ALA B O 1
ATOM 663 N N . MET B 1 22 ? 70.184 48.303 25.724 1.00 49.60 21 MET B N 1
ATOM 664 C CA . MET B 1 22 ? 69.368 47.298 26.397 1.00 44.83 21 MET B CA 1
ATOM 665 C C . MET B 1 22 ? 67.913 47.430 25.964 1.00 48.81 21 MET B C 1
ATOM 666 O O . MET B 1 22 ? 67.446 48.527 25.662 1.00 41.94 21 MET B O 1
ATOM 671 N N . PHE B 1 23 ? 67.200 46.309 25.931 1.00 33.59 22 PHE B N 1
ATOM 672 C CA . PHE B 1 23 ? 65.814 46.307 25.481 1.00 35.34 22 PHE B CA 1
ATOM 673 C C . PHE B 1 23 ? 64.934 45.405 26.340 1.00 45.75 22 PHE B C 1
ATOM 674 O O . PHE B 1 23 ? 65.337 44.308 26.725 1.00 39.34 22 PHE B O 1
ATOM 682 N N . THR B 1 24 ? 63.729 45.878 26.639 1.00 32.37 23 THR B N 1
ATOM 683 C CA . THR B 1 24 ? 62.729 45.043 27.290 1.00 40.35 23 THR B CA 1
ATOM 684 C C . THR B 1 24 ? 61.872 44.382 26.216 1.00 39.63 23 THR B C 1
ATOM 685 O O . THR B 1 24 ? 61.275 45.062 25.381 1.00 36.69 23 THR B O 1
ATOM 689 N N . VAL B 1 25 ? 61.829 43.054 26.231 1.00 31.34 24 VAL B N 1
ATOM 690 C CA . VAL B 1 25 ? 61.124 42.302 25.201 1.00 24.71 24 VAL B CA 1
ATOM 691 C C . VAL B 1 25 ? 60.018 41.436 25.788 1.00 37.29 24 VAL B C 1
ATOM 692 O O . VAL B 1 25 ? 60.254 40.647 26.702 1.00 32.59 24 VAL B O 1
ATOM 696 N N . GLU B 1 26 ? 58.811 41.589 25.256 1.00 31.88 25 GLU B N 1
ATOM 697 C CA . GLU B 1 26 ? 57.697 40.727 25.626 1.00 32.21 25 GLU B CA 1
ATOM 698 C C . GLU B 1 26 ? 57.619 39.545 24.671 1.00 37.34 25 GLU B C 1
ATOM 699 O O . GLU B 1 26 ? 57.221 39.695 23.516 1.00 33.71 25 GLU B O 1
ATOM 705 N N . LEU B 1 27 ? 58.008 38.371 25.158 1.00 30.35 26 LEU B N 1
ATOM 706 C CA . LEU B 1 27 ? 58.002 37.166 24.339 1.00 29.18 26 LEU B CA 1
ATOM 707 C C . LEU B 1 27 ? 56.577 36.705 24.059 1.00 35.14 26 LEU B C 1
ATOM 708 O O . LEU B 1 27 ? 55.639 37.109 24.747 1.00 37.32 26 LEU B O 1
ATOM 713 N N . GLU B 1 28 ? 56.421 35.857 23.047 1.00 34.42 27 GLU B N 1
ATOM 714 C CA . GLU B 1 28 ? 55.111 35.326 22.688 1.00 34.61 27 GLU B CA 1
ATOM 715 C C . GLU B 1 28 ? 54.534 34.434 23.784 1.00 29.32 27 GLU B C 1
ATOM 716 O O . GLU B 1 28 ? 53.316 34.320 23.922 1.00 32.50 27 GLU B O 1
ATOM 722 N N . ASN B 1 29 ? 55.409 33.806 24.564 1.00 32.41 28 ASN B N 1
ATOM 723 C CA . ASN B 1 29 ? 54.964 32.927 25.640 1.00 33.90 28 ASN B CA 1
ATOM 724 C C . ASN B 1 29 ? 54.513 33.703 26.875 1.00 34.08 28 ASN B C 1
ATOM 725 O O . ASN B 1 29 ? 54.088 33.115 27.869 1.00 36.96 28 ASN B O 1
ATOM 730 N N . GLY B 1 30 ? 54.611 35.027 26.803 1.00 32.86 29 GLY B N 1
ATOM 731 C CA . GLY B 1 30 ? 54.169 35.886 27.885 1.00 31.98 29 GLY B CA 1
ATOM 732 C C . GLY B 1 30 ? 55.296 36.400 28.759 1.00 40.08 29 GLY B C 1
ATOM 733 O O . GLY B 1 30 ? 55.107 37.334 29.537 1.00 32.49 29 GLY B O 1
ATOM 734 N N . HIS B 1 31 ? 56.471 35.792 28.637 1.00 31.26 30 HIS B N 1
ATOM 735 C CA . HIS B 1 31 ? 57.626 36.205 29.430 1.00 31.25 30 HIS B CA 1
ATOM 736 C C . HIS B 1 31 ? 58.133 37.587 29.042 1.00 30.62 30 HIS B C 1
ATOM 737 O O . HIS B 1 31 ? 58.192 37.934 27.862 1.00 31.95 30 HIS B O 1
ATOM 744 N N . GLN B 1 32 ? 58.498 38.374 30.047 1.00 28.98 31 GLN B N 1
ATOM 745 C CA . GLN B 1 32 ? 59.173 39.642 29.815 1.00 37.27 31 GLN B CA 1
ATOM 746 C C . GLN B 1 32 ? 60.648 39.493 30.153 1.00 40.67 31 GLN B C 1
ATOM 747 O O . GLN B 1 32 ? 61.001 39.114 31.268 1.00 35.29 31 GLN B O 1
ATOM 753 N N . ILE B 1 33 ? 61.509 39.783 29.186 1.00 32.14 32 ILE B N 1
ATOM 754 C CA . ILE B 1 33 ? 62.942 39.623 29.389 1.00 34.24 32 ILE B CA 1
ATOM 755 C C . ILE B 1 33 ? 63.705 40.913 29.126 1.00 32.24 32 ILE B C 1
ATOM 756 O O . ILE B 1 33 ? 63.220 41.811 28.437 1.00 37.33 32 ILE B O 1
ATOM 761 N N . LEU B 1 34 ? 64.904 40.998 29.689 1.00 32.61 33 LEU B N 1
ATOM 762 C CA . LEU B 1 34 ? 65.797 42.113 29.416 1.00 38.75 33 LEU B CA 1
ATOM 763 C C . LEU B 1 34 ? 66.854 41.652 28.422 1.00 37.49 33 LEU B C 1
ATOM 764 O O . LEU B 1 34 ? 67.618 40.729 28.702 1.00 40.85 33 LEU B O 1
ATOM 769 N N . ALA B 1 35 ? 66.892 42.289 27.258 1.00 36.78 34 ALA B N 1
ATOM 770 C CA . ALA B 1 35 ? 67.702 41.782 26.158 1.00 31.81 34 ALA B CA 1
ATOM 771 C C . ALA B 1 35 ? 68.800 42.738 25.713 1.00 39.90 34 ALA B C 1
ATOM 772 O O . ALA B 1 35 ? 68.597 43.949 25.629 1.00 34.78 34 ALA B O 1
ATOM 774 N N . THR B 1 36 ? 69.968 42.173 25.430 1.00 40.23 35 THR B N 1
ATOM 775 C CA . THR B 1 36 ? 71.023 42.894 2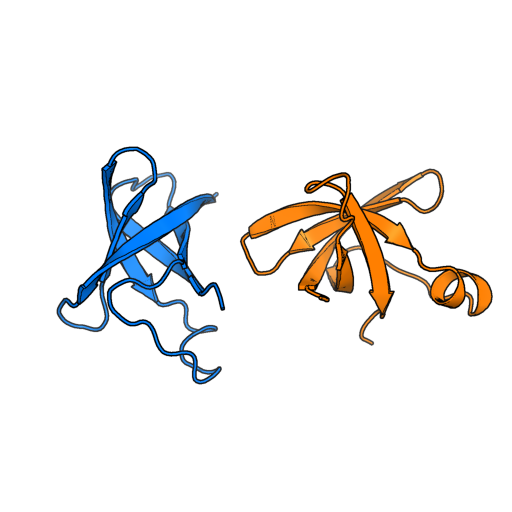4.737 1.00 40.36 35 THR B CA 1
ATOM 776 C C . THR B 1 36 ? 70.824 42.695 23.238 1.00 38.44 35 THR B C 1
ATOM 777 O O . THR B 1 36 ? 69.843 42.080 22.815 1.00 33.70 35 THR B O 1
ATOM 781 N N . VAL B 1 37 ? 71.747 43.216 22.438 1.00 39.02 36 VAL B N 1
ATOM 782 C CA . VAL B 1 37 ? 71.741 42.962 21.001 1.00 44.89 36 VAL B CA 1
ATOM 783 C C . VAL B 1 37 ? 72.988 42.185 20.599 1.00 39.12 36 VAL B C 1
ATOM 784 O O . VAL B 1 37 ? 74.065 42.397 21.156 1.00 47.04 36 VAL B O 1
ATOM 788 N N . SER B 1 38 ? 72.838 41.280 19.638 1.00 38.90 37 SER B N 1
ATOM 789 C CA . SER B 1 38 ? 73.966 40.492 19.154 1.00 49.62 37 SER B CA 1
ATOM 790 C C . SER B 1 38 ? 75.000 41.394 18.491 1.00 46.18 37 SER B C 1
ATOM 791 O O . SER B 1 38 ? 74.687 42.517 18.095 1.00 46.78 37 SER B O 1
ATOM 794 N N . GLY B 1 39 ? 76.230 40.902 18.386 1.00 48.00 38 GLY B N 1
ATOM 795 C CA . GLY B 1 39 ? 77.298 41.652 17.752 1.00 52.72 38 GLY B CA 1
ATOM 796 C C . GLY B 1 39 ? 76.941 42.026 16.328 1.00 51.94 38 GLY B C 1
ATOM 797 O O . GLY B 1 39 ? 77.183 43.150 15.892 1.00 59.36 38 GLY B O 1
ATOM 798 N N . LYS B 1 40 ? 76.343 41.080 15.611 1.00 56.20 39 LYS B N 1
ATOM 799 C CA . LYS B 1 40 ? 75.945 41.285 14.223 1.00 58.24 39 LYS B CA 1
ATOM 800 C C . LYS B 1 40 ? 74.952 42.437 14.078 1.00 65.87 39 LYS B C 1
ATOM 801 O O . LYS B 1 40 ? 75.013 43.203 13.117 1.00 73.50 39 LYS B O 1
ATOM 807 N N . ILE B 1 41 ? 74.042 42.552 15.041 1.00 55.31 40 ILE B N 1
ATOM 808 C CA . ILE B 1 41 ? 73.028 43.601 15.026 1.00 50.47 40 ILE B CA 1
ATOM 809 C C . ILE B 1 41 ? 73.657 44.988 15.157 1.00 45.92 40 ILE B C 1
ATOM 810 O O . ILE B 1 41 ? 73.277 45.920 14.447 1.00 56.29 40 ILE B O 1
ATOM 815 N N . ARG B 1 42 ? 74.625 45.116 16.060 1.00 47.08 41 ARG B N 1
ATOM 816 C CA . ARG B 1 42 ? 75.307 46.390 16.273 1.00 62.28 41 ARG B CA 1
ATOM 817 C C . ARG B 1 42 ? 76.176 46.786 15.083 1.00 49.54 41 ARG B C 1
ATOM 818 O O . ARG B 1 42 ? 76.125 47.929 14.628 1.00 57.37 41 ARG B O 1
ATOM 826 N N . LYS B 1 43 ? 76.974 45.841 14.589 1.00 57.83 42 LYS B N 1
ATOM 827 C CA . LYS B 1 43 ? 77.884 46.090 13.471 1.00 63.50 42 LYS B CA 1
ATOM 828 C C . LYS B 1 43 ? 77.148 46.603 12.236 1.00 57.08 42 LYS B C 1
ATOM 829 O O . LYS B 1 43 ? 77.678 47.418 11.479 1.00 74.29 42 LYS B O 1
ATOM 835 N N . ASN B 1 44 ? 75.926 46.120 12.040 1.00 57.02 43 ASN B N 1
ATOM 836 C CA . ASN B 1 44 ? 75.145 46.485 10.866 1.00 70.90 43 ASN B CA 1
ATOM 837 C C . ASN B 1 44 ? 74.243 47.689 11.120 1.00 57.27 43 ASN B C 1
ATOM 838 O O . ASN B 1 44 ? 73.407 48.030 10.283 1.00 67.56 43 ASN B O 1
ATOM 843 N N . TYR B 1 45 ? 74.425 48.324 12.277 1.00 52.39 44 TYR B N 1
ATOM 844 C CA . TYR B 1 45 ? 73.691 49.537 12.643 1.00 49.54 44 TYR B CA 1
ATOM 845 C C . TYR B 1 45 ? 72.179 49.371 12.535 1.00 45.41 44 TYR B C 1
ATOM 846 O O . TYR B 1 45 ? 71.477 50.272 12.075 1.00 57.55 44 TYR B O 1
ATOM 855 N N . ILE B 1 46 ? 71.687 48.213 12.959 1.00 47.97 45 ILE B N 1
ATOM 856 C CA . ILE B 1 46 ? 70.257 47.939 12.951 1.00 55.79 45 ILE B CA 1
ATOM 857 C C . ILE B 1 46 ? 69.556 48.720 14.057 1.00 55.58 45 ILE B C 1
ATOM 858 O O . ILE B 1 46 ? 69.835 48.517 15.237 1.00 46.77 45 ILE B O 1
ATOM 863 N N . ARG B 1 47 ? 68.650 49.614 13.675 1.00 47.40 46 ARG B N 1
ATOM 864 C CA . ARG B 1 47 ? 67.915 50.409 14.653 1.00 41.07 46 ARG B CA 1
ATOM 865 C C . ARG B 1 47 ? 66.696 49.656 15.179 1.00 51.82 46 ARG B C 1
ATOM 866 O O . ARG B 1 47 ? 65.833 49.238 14.410 1.00 52.62 46 ARG B O 1
ATOM 874 N N . ILE B 1 48 ? 66.632 49.491 16.496 1.00 44.91 47 ILE B N 1
ATOM 875 C CA . ILE B 1 48 ? 65.526 48.780 17.127 1.00 41.83 47 ILE B CA 1
ATOM 876 C C . ILE B 1 48 ? 64.673 49.726 17.968 1.00 53.78 47 ILE B C 1
ATOM 877 O O . ILE B 1 48 ? 65.174 50.385 18.879 1.00 43.45 47 ILE B O 1
ATOM 882 N N . LEU B 1 49 ? 63.383 49.789 17.655 1.00 41.60 48 LEU B N 1
ATOM 883 C CA . LEU B 1 49 ? 62.467 50.679 18.361 1.00 46.79 48 LEU B CA 1
ATOM 884 C C . LEU B 1 49 ? 61.352 49.901 19.049 1.00 44.49 48 LEU B C 1
ATOM 885 O O . LEU B 1 49 ? 61.179 48.707 18.813 1.00 36.31 48 LEU B O 1
ATOM 890 N N . ALA B 1 50 ? 60.598 50.587 19.901 1.00 41.76 49 ALA B N 1
ATOM 891 C CA . ALA B 1 50 ? 59.469 49.970 20.586 1.00 40.63 49 ALA B CA 1
ATOM 892 C C . ALA B 1 50 ? 58.412 49.529 19.579 1.00 43.11 49 ALA B C 1
ATOM 893 O O . ALA B 1 50 ? 58.057 50.279 18.669 1.00 49.82 49 ALA B O 1
ATOM 895 N N . GLY B 1 51 ? 57.920 48.306 19.741 1.00 40.29 50 GLY B N 1
ATOM 896 C CA . GLY B 1 51 ? 56.927 47.765 18.834 1.00 44.86 50 GLY B CA 1
ATOM 897 C C . GLY B 1 51 ? 57.529 46.841 17.793 1.00 46.01 50 GLY B C 1
ATOM 898 O O . GLY B 1 51 ? 56.815 46.070 17.153 1.00 43.70 50 GLY B O 1
ATOM 899 N N . ASP B 1 52 ? 58.845 46.919 17.622 1.00 41.87 51 ASP B N 1
ATOM 900 C CA . ASP B 1 52 ? 59.542 46.058 16.671 1.00 43.64 51 ASP B CA 1
ATOM 901 C C . ASP B 1 52 ? 59.455 44.596 17.078 1.00 41.51 51 ASP B C 1
ATOM 902 O O . ASP B 1 52 ? 59.584 44.259 18.255 1.00 36.71 51 ASP B O 1
ATOM 907 N N . ARG B 1 53 ? 59.237 43.731 16.095 1.00 36.63 52 ARG B N 1
ATOM 908 C CA . ARG B 1 53 ? 59.250 42.297 16.335 1.00 33.59 52 ARG B CA 1
ATOM 909 C C . ARG B 1 53 ? 60.665 41.764 16.169 1.00 38.98 52 ARG B C 1
ATOM 910 O O . ARG B 1 53 ? 61.353 42.084 15.199 1.00 37.48 52 ARG B O 1
ATOM 918 N N . VAL B 1 54 ? 61.100 40.962 17.133 1.00 30.50 53 VAL B N 1
ATOM 919 C CA . VAL B 1 54 ? 62.463 40.458 17.146 1.00 31.65 53 VAL B CA 1
ATOM 920 C C . VAL B 1 54 ? 62.504 38.966 17.441 1.00 32.85 53 VAL B C 1
ATOM 921 O O . VAL B 1 54 ? 61.545 38.400 17.964 1.00 33.83 53 VAL B O 1
ATOM 925 N N . THR B 1 55 ? 63.617 38.332 17.089 1.00 35.06 54 THR B N 1
ATOM 926 C CA . THR B 1 55 ? 63.916 36.996 17.584 1.00 34.85 54 THR B CA 1
ATOM 927 C C . THR B 1 55 ? 64.970 37.127 18.668 1.00 42.60 54 THR B C 1
ATOM 928 O O . THR B 1 55 ? 65.891 37.937 18.552 1.00 32.24 54 THR B O 1
ATOM 932 N N . VAL B 1 56 ? 64.831 36.332 19.721 1.00 34.80 55 VAL B N 1
ATOM 933 C CA . VAL B 1 56 ? 65.742 36.408 20.853 1.00 34.02 55 VAL B CA 1
ATOM 934 C C . VAL B 1 56 ? 66.355 35.053 21.173 1.00 31.77 55 VAL B C 1
ATOM 935 O O . VAL B 1 56 ? 65.654 34.043 21.227 1.00 38.21 55 VAL B O 1
ATOM 939 N N . GLU B 1 57 ? 67.667 35.035 21.371 1.00 36.34 56 GLU B N 1
ATOM 940 C CA . GLU B 1 57 ? 68.334 33.865 21.919 1.00 38.83 56 GLU B CA 1
ATOM 941 C C . GLU B 1 57 ? 68.410 33.993 23.437 1.00 37.69 56 GLU B C 1
ATOM 942 O O . GLU B 1 57 ? 69.058 34.900 23.956 1.00 41.35 56 GLU B O 1
ATOM 948 N N . MET B 1 58 ? 67.740 33.088 24.144 1.00 38.58 57 MET B N 1
ATOM 949 C CA . MET B 1 58 ? 67.705 33.131 25.603 1.00 43.80 57 MET B CA 1
ATOM 950 C C . MET B 1 58 ? 69.062 32.803 26.217 1.00 42.53 57 MET B C 1
ATOM 951 O O . MET B 1 58 ? 69.841 32.035 25.653 1.00 37.28 57 MET B O 1
ATOM 956 N N . SER B 1 59 ? 69.341 33.393 27.374 1.00 38.18 58 SER B N 1
ATOM 957 C CA . SER B 1 59 ? 70.566 33.097 28.106 1.00 45.94 58 SER B CA 1
ATOM 958 C C . SER B 1 59 ? 70.416 31.797 28.891 1.00 38.32 58 SER B C 1
ATOM 959 O O . SER B 1 59 ? 69.434 31.613 29.609 1.00 47.27 58 SER B O 1
ATOM 962 N N . PRO B 1 60 ? 71.389 30.885 28.747 1.00 42.83 59 PRO B N 1
ATOM 963 C CA . PRO B 1 60 ? 71.382 29.604 29.463 1.00 48.91 59 PRO B CA 1
ATOM 964 C C . PRO B 1 60 ? 71.576 29.777 30.966 1.00 59.91 59 PRO B C 1
ATOM 965 O O . PRO B 1 60 ? 71.226 28.885 31.741 1.00 65.96 59 PRO B O 1
ATOM 969 N N . TYR B 1 61 ? 72.127 30.920 31.364 1.00 47.81 60 TYR B N 1
ATOM 970 C CA . TYR B 1 61 ? 72.507 31.154 32.751 1.00 53.96 60 TYR B CA 1
ATOM 971 C C . TYR B 1 61 ? 71.492 32.031 33.478 1.00 59.29 60 TYR B C 1
ATOM 972 O O . TYR B 1 61 ? 71.381 31.980 34.702 1.00 61.11 60 TYR B O 1
ATOM 981 N N . ASP B 1 62 ? 70.757 32.837 32.718 1.00 50.95 61 ASP B N 1
ATOM 982 C CA . ASP B 1 62 ? 69.731 33.703 33.290 1.00 58.16 61 ASP B CA 1
ATOM 983 C C . ASP B 1 62 ? 68.471 33.638 32.429 1.00 57.46 61 ASP B C 1
ATOM 984 O O . ASP B 1 62 ? 68.478 34.049 31.269 1.00 43.79 61 ASP B O 1
ATOM 989 N N . LEU B 1 63 ? 67.391 33.123 33.006 1.00 50.66 62 LEU B N 1
ATOM 990 C CA . LEU B 1 63 ? 66.158 32.893 32.260 1.00 46.32 62 LEU B CA 1
ATOM 991 C C . LEU B 1 63 ? 65.343 34.165 32.048 1.00 53.60 62 LEU B C 1
ATOM 992 O O . LEU B 1 63 ? 64.301 34.138 31.392 1.00 52.01 62 LEU B O 1
ATOM 997 N N . THR B 1 64 ? 65.814 35.276 32.603 1.00 40.36 63 THR B N 1
ATOM 998 C CA . THR B 1 64 ? 65.132 36.553 32.432 1.00 46.08 63 THR B CA 1
ATOM 999 C C . THR B 1 64 ? 65.862 37.438 31.429 1.00 37.72 63 THR B C 1
ATOM 1000 O O . THR B 1 64 ? 65.468 38.579 31.193 1.00 39.93 63 THR B O 1
ATOM 1004 N N . ARG B 1 65 ? 66.928 36.908 30.839 1.00 37.21 64 ARG B N 1
ATOM 1005 C CA . ARG B 1 65 ? 67.744 37.688 29.918 1.00 36.32 64 ARG B CA 1
ATOM 1006 C C . ARG B 1 65 ? 68.045 36.930 28.632 1.00 34.03 64 ARG B C 1
ATOM 1007 O O . ARG B 1 65 ? 67.974 35.703 28.586 1.00 41.06 64 ARG B O 1
ATOM 1015 N N . GLY B 1 66 ? 68.384 37.680 27.589 1.00 32.93 65 GLY B N 1
ATOM 1016 C CA . GLY B 1 66 ? 68.700 37.106 26.296 1.00 31.39 65 GLY B CA 1
ATOM 1017 C C . GLY B 1 66 ? 69.326 38.151 25.396 1.00 40.45 65 GLY B C 1
ATOM 1018 O O . GLY B 1 66 ? 69.651 39.249 25.846 1.00 39.60 65 GLY B O 1
ATOM 1019 N N . ARG B 1 67 ? 69.506 37.814 24.126 1.00 35.23 66 ARG B N 1
ATOM 1020 C CA . ARG B 1 67 ? 70.027 38.778 23.167 1.00 39.46 66 ARG B CA 1
ATOM 1021 C C . ARG B 1 67 ? 69.232 38.743 21.868 1.00 34.34 66 ARG B C 1
ATOM 1022 O O . ARG B 1 67 ? 68.880 37.673 21.369 1.00 38.95 66 ARG B O 1
ATOM 1030 N N . ILE B 1 68 ? 68.938 39.924 21.335 1.00 39.68 67 ILE B N 1
ATOM 1031 C CA . ILE B 1 68 ? 68.221 40.038 20.072 1.00 39.53 67 ILE B CA 1
ATOM 1032 C C . ILE B 1 68 ? 69.122 39.624 18.916 1.00 42.71 67 ILE B C 1
ATOM 1033 O O . ILE B 1 68 ? 70.207 40.175 18.737 1.00 35.54 67 ILE B O 1
ATOM 1038 N N . THR B 1 69 ? 68.670 38.649 18.134 1.00 37.26 68 THR B N 1
ATOM 1039 C CA . THR B 1 69 ? 69.477 38.117 17.042 1.00 47.09 68 THR B CA 1
ATOM 1040 C C . THR B 1 69 ? 68.983 38.582 15.676 1.00 43.06 68 THR B C 1
ATOM 1041 O O . THR B 1 69 ? 69.701 38.473 14.682 1.00 40.75 68 THR B O 1
ATOM 1045 N N . TYR B 1 70 ? 67.758 39.097 15.627 1.00 39.15 69 TYR B N 1
ATOM 1046 C CA . TYR B 1 70 ? 67.194 39.597 14.379 1.00 44.41 69 TYR B CA 1
ATOM 1047 C C . TYR B 1 70 ? 66.009 40.524 14.618 1.00 36.56 69 TYR B C 1
ATOM 1048 O O . TYR B 1 70 ? 65.188 40.283 15.502 1.00 37.46 69 TYR B O 1
ATOM 1057 N N . ARG B 1 71 ? 65.934 41.587 13.824 1.00 36.92 70 ARG B N 1
ATOM 1058 C CA A ARG B 1 71 ? 64.814 42.519 13.881 0.53 33.84 70 ARG B CA 1
ATOM 1059 C CA B ARG B 1 71 ? 64.806 42.508 13.879 0.47 33.81 70 ARG B CA 1
ATOM 1060 C C . ARG B 1 71 ? 64.020 42.453 12.577 1.00 37.32 70 ARG B C 1
ATOM 1061 O O . ARG B 1 71 ? 64.565 42.694 11.499 1.00 38.39 70 ARG B O 1
ATOM 1076 N N . PHE B 1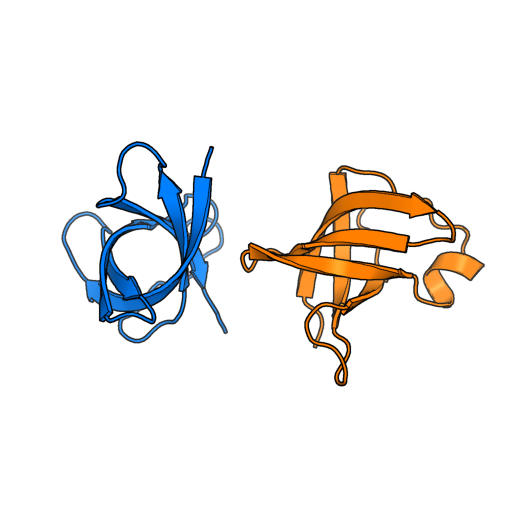 72 ? 62.736 42.127 12.677 1.00 32.31 71 PHE B N 1
ATOM 1077 C CA . PHE B 1 72 ? 61.887 42.037 11.494 1.00 37.42 71 PHE B CA 1
ATOM 1078 C C . PHE B 1 72 ? 61.500 43.418 10.982 1.00 47.37 71 PHE B C 1
ATOM 1079 O O . PHE B 1 72 ? 61.196 44.317 11.766 1.00 50.77 71 PHE B O 1
ATOM 1087 N N . LYS B 1 73 ? 61.513 43.584 9.663 1.00 62.85 72 LYS B N 1
ATOM 1088 C CA . LYS B 1 73 ? 61.185 44.870 9.060 1.00 74.62 72 LYS B CA 1
ATOM 1089 C C . LYS B 1 73 ? 59.739 44.903 8.581 1.00 83.32 72 LYS B C 1
ATOM 1090 O O . LYS B 1 73 ? 58.823 45.181 9.357 1.00 81.99 72 LYS B O 1
#

Foldseek 3Di:
DWDKFKFFFADQDDPQKTWTQGPVRDIAIEHEDPVCVVVVHDHDGGWMFMWIADPVDNRYTYTDGTDD/DKFKWFWADADPPQWTWTQTPVRAIAIEHEDPVCVVVVPDDDGGWIFIWDADPVDRRYTYTDDTDD

Solvent-accessible surface area: 9180 Å² total; per-residue (Å²): 157,80,104,71,37,52,7,100,2,62,64,90,82,106,118,33,30,14,17,0,54,25,165,100,45,126,101,10,44,0,54,20,4,43,107,12,136,173,85,203,75,165,18,92,69,50,20,116,0,0,0,39,8,46,60,211,50,118,86,117,11,103,0,24,60,55,35,225,190,110,40,104,5,90,3,76,61,69,73,107,138,35,39,20,17,0,49,7,57,21,14,84,120,3,56,0,60,22,15,43,148,12,159,168,88,197,62,175,11,101,68,44,34,128,1,9,0,57,43,28,116,208,53,137,82,108,9,116,0,49,95,51,92,220

Radius of gyration: 16.71 Å; Cα contacts (8 Å, |Δi|>4): 318; chains: 2; bounding box: 46×35×33 Å

Secondary structure (DSSP, 8-state):
--EEEEEEEEEE-TTS-EEEEETTS-EEEEEE-HHHHTTT----TT-EEEEEEPTT-TTEEEEEEE--/-EEEEEEEEEETTTEEEEEETTS-EEEEEE-HHHHHTT----TT-EEEEEE-SS-TTEEEEEEE--

InterPro domains:
  IPR003029 S1 domain [SM00316] (4-72)
  IPR004368 Translation initiation factor IF-1 [MF_00075] (1-72)
  IPR004368 Translation initiation factor IF-1 [PTHR33370] (2-72)
  IPR004368 Translation initiation factor IF-1 [TIGR00008] (3-70)
  IPR004368 Translation initiation factor IF-1 [cd04451] (7-70)
  IPR006196 RNA-binding 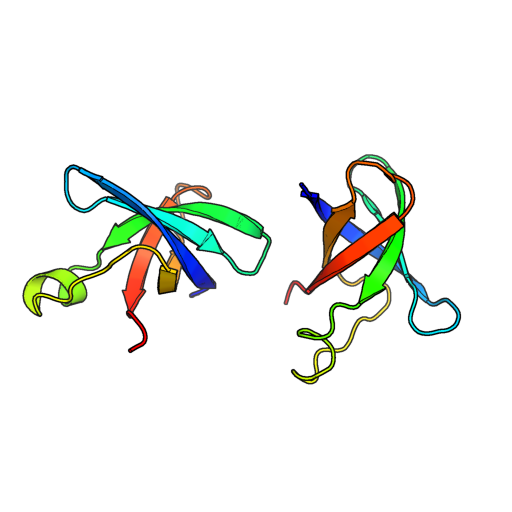domain, S1, IF1 type [PF01176] (7-70)
  IPR006196 RNA-binding domain, S1, IF1 type [PS50832] (1-72)
  IPR012340 Nucleic acid-binding, OB-fold [G3DSA:2.40.50.140] (1-72)
  IPR012340 Nucleic acid-binding, OB-fold [SSF50249] (1-71)

Nearest PDB structures (foldseek):
  4ql5-assembly1_A  TM=1.015E+00  e=8.899E-14  Streptococcus pneumoniae TIGR4
  3i4o-assembly2_B  TM=9.720E-01  e=7.888E-11  Mycobacterium tuberculosis H37Rv
  2n8n-assembly1_A  TM=9.153E-01  e=8.368E-11  Staphylococcus aureus subsp. aureus Mu50
  6c00-assembly1_A  TM=9.558E-01  e=7.882E-10  Clostridioides difficile
  2n3s-assembly1_A  TM=8.586E-01  e=2.150E-09  Burkholderia thailandensis E264

B-factor: mean 57.58, std 21.78, range [24.71, 145.71]